Protein AF-A0A382KTA9-F1 (afdb_monomer_lite)

Secondary structure (DSSP, 8-state):
-----TT--SSSGGGGGGG-------S--GGGS-GGGSTT-TT----EETTEE-

Structure (mmCIF, N/CA/C/O backbone):
data_AF-A0A382KTA9-F1
#
_entry.id   AF-A0A382KTA9-F1
#
loop_
_atom_site.group_PDB
_atom_site.id
_atom_site.type_symbol
_atom_site.label_atom_id
_atom_site.label_alt_id
_atom_site.label_comp_id
_atom_site.label_asym_id
_atom_site.label_entity_id
_atom_site.label_seq_id
_atom_site.pdbx_PDB_ins_code
_atom_site.Cartn_x
_atom_site.Cartn_y
_atom_site.Cartn_z
_atom_site.occupancy
_atom_site.B_iso_or_equiv
_atom_site.auth_seq_id
_atom_site.auth_comp_id
_atom_site.auth_asym_id
_atom_site.auth_atom_id
_atom_site.pdbx_PDB_model_num
ATOM 1 N N . PRO A 1 1 ? 11.995 -3.644 -27.576 1.00 46.22 1 PRO A N 1
ATOM 2 C CA . PRO A 1 1 ? 11.749 -2.241 -27.178 1.00 46.22 1 PRO A CA 1
ATOM 3 C C . PRO A 1 1 ? 10.495 -2.142 -26.300 1.00 46.22 1 PRO A C 1
ATOM 5 O O . PRO A 1 1 ? 9.399 -2.454 -26.757 1.00 46.22 1 PRO A O 1
ATOM 8 N N . ALA A 1 2 ? 10.651 -1.763 -25.029 1.00 59.12 2 ALA A N 1
ATOM 9 C CA . ALA A 1 2 ? 9.524 -1.217 -24.286 1.00 59.12 2 ALA A CA 1
ATOM 10 C C . ALA A 1 2 ? 9.211 0.118 -24.963 1.00 59.12 2 ALA A C 1
ATOM 12 O O . ALA A 1 2 ? 9.924 1.090 -24.740 1.00 59.12 2 ALA A O 1
ATOM 13 N N . THR A 1 3 ? 8.263 0.136 -25.899 1.00 52.09 3 THR A N 1
ATOM 14 C CA . THR A 1 3 ? 7.903 1.349 -26.643 1.00 52.09 3 THR A CA 1
ATOM 15 C C . THR A 1 3 ? 7.037 2.229 -25.737 1.00 52.09 3 THR A C 1
ATOM 17 O O . THR A 1 3 ? 5.822 2.297 -25.857 1.00 52.09 3 THR A O 1
ATOM 20 N N . THR A 1 4 ? 7.733 2.768 -24.738 1.00 55.53 4 THR A N 1
ATOM 21 C CA . THR A 1 4 ? 7.573 3.976 -23.932 1.00 55.53 4 THR A CA 1
ATOM 22 C C . THR A 1 4 ? 6.153 4.506 -23.726 1.00 55.53 4 THR A C 1
ATOM 24 O O . THR A 1 4 ? 5.796 5.552 -24.258 1.00 55.53 4 THR A O 1
ATOM 27 N N . ASP A 1 5 ? 5.383 3.884 -22.830 1.00 60.66 5 ASP A N 1
ATOM 28 C CA . ASP A 1 5 ? 4.622 4.710 -21.887 1.00 60.66 5 ASP A CA 1
ATOM 29 C C . ASP A 1 5 ? 5.578 5.039 -20.737 1.00 60.66 5 ASP A C 1
ATOM 31 O O . ASP A 1 5 ? 5.951 4.147 -19.976 1.00 60.66 5 ASP A O 1
ATOM 35 N N . GLY A 1 6 ? 5.999 6.302 -20.612 1.00 64.75 6 GLY A N 1
ATOM 36 C CA . GLY A 1 6 ? 6.902 6.743 -19.539 1.00 64.75 6 GLY A CA 1
ATOM 37 C C . GLY A 1 6 ? 6.345 6.515 -18.127 1.00 64.75 6 GLY A C 1
ATOM 38 O O . GLY A 1 6 ? 7.083 6.624 -17.152 1.00 64.75 6 GLY A O 1
ATOM 39 N N . ARG A 1 7 ? 5.058 6.170 -18.003 1.00 73.88 7 ARG A N 1
ATOM 40 C CA . ARG A 1 7 ? 4.416 5.805 -16.738 1.00 73.88 7 ARG A CA 1
ATOM 41 C C . ARG A 1 7 ? 4.705 4.366 -16.292 1.00 73.88 7 ARG A C 1
ATOM 43 O O . ARG A 1 7 ? 4.398 4.041 -15.149 1.00 73.88 7 ARG A O 1
ATOM 50 N N . SER A 1 8 ? 5.259 3.491 -17.145 1.00 84.56 8 SER A N 1
ATOM 51 C CA . SER A 1 8 ? 5.495 2.081 -16.790 1.00 84.56 8 SER A CA 1
ATOM 52 C C . SER A 1 8 ? 6.754 1.462 -17.417 1.00 84.56 8 SER A C 1
ATOM 54 O O . SER A 1 8 ? 7.317 1.971 -18.378 1.00 84.56 8 SER A O 1
ATOM 56 N N . THR A 1 9 ? 7.201 0.328 -16.871 1.00 86.31 9 THR A N 1
ATOM 57 C CA . THR A 1 9 ? 8.332 -0.460 -17.392 1.00 86.31 9 THR A CA 1
ATOM 58 C C . THR A 1 9 ? 7.942 -1.930 -17.556 1.00 86.31 9 THR A C 1
ATOM 60 O O . THR A 1 9 ? 7.106 -2.451 -16.813 1.00 86.31 9 THR A O 1
ATOM 63 N N . SER A 1 10 ? 8.541 -2.625 -18.529 1.00 87.50 10 SER A N 1
ATOM 64 C CA . SER A 1 10 ? 8.369 -4.072 -18.713 1.00 87.50 10 SER A CA 1
ATOM 65 C C . SER A 1 10 ? 9.319 -4.915 -17.854 1.00 87.50 10 SER A C 1
ATOM 67 O O . SER A 1 10 ? 9.056 -6.101 -17.680 1.00 87.50 10 SER A O 1
ATOM 69 N N . VAL A 1 11 ? 10.398 -4.325 -17.319 1.00 90.88 11 VAL A N 1
ATOM 70 C CA . VAL A 1 11 ? 11.441 -5.003 -16.523 1.00 90.88 11 VAL A CA 1
ATOM 71 C C . VAL A 1 11 ? 11.794 -4.169 -15.282 1.00 90.88 11 VAL A C 1
ATOM 73 O O . VAL A 1 11 ? 11.735 -2.940 -15.316 1.00 90.88 11 VAL A O 1
ATOM 76 N N . GLY A 1 12 ? 12.171 -4.837 -14.189 1.00 90.69 12 GLY A N 1
ATOM 77 C CA . GLY A 1 12 ? 12.432 -4.225 -12.881 1.00 90.69 12 GLY A CA 1
ATOM 78 C C . GLY A 1 12 ? 11.216 -4.289 -11.953 1.00 90.69 12 GLY A C 1
ATOM 79 O O . GLY A 1 12 ? 10.105 -4.590 -12.387 1.00 90.69 12 GLY A O 1
ATOM 80 N N . THR A 1 13 ? 11.412 -4.011 -10.662 1.00 92.69 13 THR A N 1
ATOM 81 C CA . THR A 1 13 ? 10.367 -4.172 -9.628 1.00 92.69 13 THR A CA 1
ATOM 82 C C . THR A 1 13 ? 9.115 -3.334 -9.899 1.00 92.69 13 THR A C 1
ATOM 84 O O . THR A 1 13 ? 8.007 -3.786 -9.629 1.00 92.69 13 THR A O 1
ATOM 87 N N . GLY A 1 14 ? 9.259 -2.162 -10.526 1.00 91.62 14 GLY A N 1
ATOM 88 C CA . GLY A 1 14 ? 8.132 -1.307 -10.918 1.00 91.62 14 GLY A CA 1
ATOM 89 C C . GLY A 1 14 ? 7.206 -1.899 -11.990 1.00 91.62 14 GLY A C 1
ATOM 90 O O . GLY A 1 14 ? 6.089 -1.413 -12.157 1.00 91.62 14 GLY A O 1
ATOM 91 N N . ALA A 1 15 ? 7.610 -2.961 -12.700 1.00 93.19 15 ALA A N 1
ATOM 92 C CA . ALA A 1 15 ? 6.797 -3.568 -13.755 1.00 93.19 15 ALA A CA 1
ATOM 93 C C . ALA A 1 15 ? 5.502 -4.216 -13.234 1.00 93.19 15 ALA A C 1
ATOM 95 O O . ALA A 1 15 ? 4.542 -4.339 -13.997 1.00 93.19 15 ALA A O 1
ATOM 96 N N . ILE A 1 16 ? 5.463 -4.594 -11.948 1.00 94.56 16 ILE A N 1
ATOM 97 C CA . ILE A 1 16 ? 4.290 -5.205 -11.302 1.00 94.56 16 ILE A CA 1
ATOM 98 C C . ILE A 1 16 ? 3.060 -4.286 -11.359 1.00 94.56 16 ILE A C 1
ATOM 100 O O . ILE A 1 16 ? 1.937 -4.754 -11.536 1.00 94.56 16 ILE A O 1
ATOM 104 N N . LEU A 1 17 ? 3.270 -2.965 -11.303 1.00 93.31 17 LEU A N 1
ATOM 105 C CA . LEU A 1 17 ? 2.196 -1.972 -11.243 1.00 93.31 17 LEU A CA 1
ATOM 106 C C . LEU A 1 17 ? 1.363 -1.899 -12.530 1.00 93.31 17 LEU A C 1
ATOM 108 O O . LEU A 1 17 ? 0.249 -1.388 -12.495 1.00 93.31 17 LEU A O 1
ATOM 112 N N . ARG A 1 18 ? 1.838 -2.467 -13.650 1.00 93.56 18 ARG A N 1
ATOM 113 C CA . ARG A 1 18 ? 1.063 -2.561 -14.903 1.00 93.56 18 ARG A CA 1
ATOM 114 C C . ARG A 1 18 ? -0.203 -3.409 -14.772 1.00 93.56 18 ARG A C 1
ATOM 116 O O . ARG A 1 18 ? -1.098 -3.289 -15.604 1.00 93.56 18 ARG A O 1
ATOM 123 N N . PHE A 1 19 ? -0.270 -4.262 -13.752 1.00 94.44 19 PHE A N 1
ATOM 124 C CA . PHE A 1 19 ? -1.373 -5.195 -13.527 1.00 94.44 19 PHE A CA 1
ATOM 125 C C . PHE A 1 19 ? -2.211 -4.850 -12.288 1.00 94.44 19 PHE A C 1
ATOM 127 O O . PHE A 1 19 ? -3.156 -5.569 -11.976 1.00 94.44 19 PHE A O 1
ATOM 134 N N . ALA A 1 20 ? -1.890 -3.755 -11.593 1.00 94.31 20 ALA A N 1
ATOM 135 C CA . ALA A 1 20 ? -2.591 -3.305 -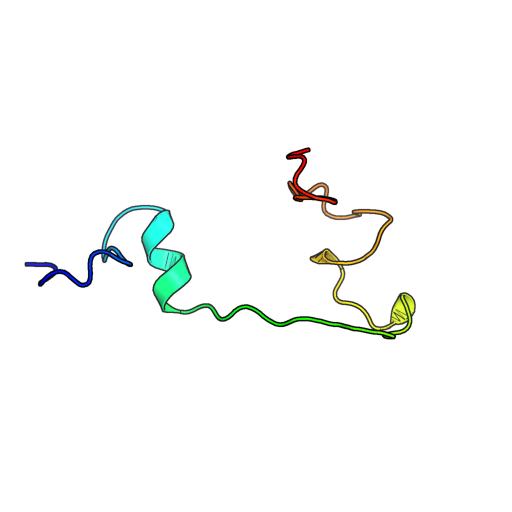10.395 1.00 94.31 20 ALA A CA 1
ATOM 136 C C . ALA A 1 20 ? -3.424 -2.045 -10.676 1.00 94.31 20 ALA A C 1
ATOM 138 O O . ALA A 1 20 ? -3.116 -1.261 -11.575 1.00 94.31 20 ALA A O 1
ATOM 139 N N . ARG A 1 21 ? -4.480 -1.827 -9.884 1.00 95.62 21 ARG A N 1
ATOM 140 C CA . ARG A 1 21 ? -5.272 -0.589 -9.896 1.00 95.62 21 ARG A CA 1
ATOM 141 C C . ARG A 1 21 ? -5.527 -0.112 -8.464 1.00 95.62 21 ARG A C 1
ATOM 143 O O . ARG A 1 21 ? -5.865 -0.947 -7.628 1.00 95.62 21 ARG A O 1
ATOM 150 N N . PRO A 1 22 ? -5.372 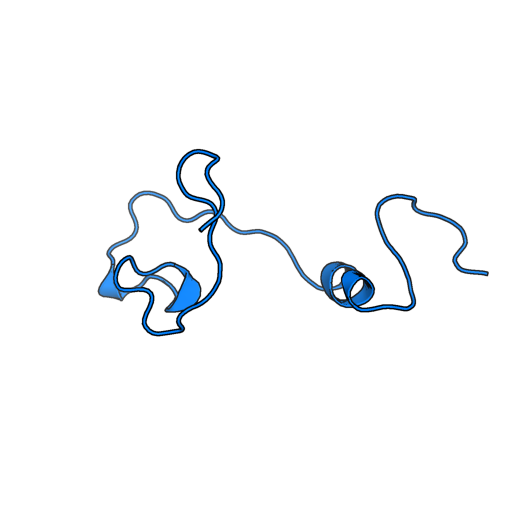1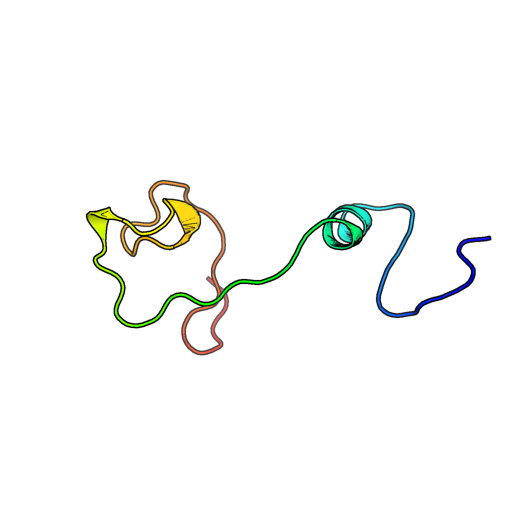.191 -8.169 1.00 95.44 22 PRO A N 1
ATOM 151 C CA . PRO A 1 22 ? -5.673 1.724 -6.846 1.00 95.44 22 PRO A CA 1
ATOM 152 C C . PRO A 1 22 ? -7.186 1.728 -6.591 1.00 95.44 22 PRO A C 1
ATOM 154 O O . PRO A 1 22 ? -7.976 1.970 -7.505 1.00 95.44 22 PRO A O 1
ATOM 157 N N . VAL A 1 23 ? -7.576 1.492 -5.338 1.00 96.62 23 VAL A N 1
ATOM 158 C CA . VAL A 1 23 ? -8.966 1.539 -4.861 1.00 96.62 23 VAL A CA 1
ATOM 159 C C . VAL A 1 23 ? -9.003 2.323 -3.552 1.00 96.62 23 VAL A C 1
ATOM 161 O O . VAL A 1 23 ? -8.145 2.123 -2.693 1.00 96.62 23 VAL A O 1
ATOM 164 N N . CYS A 1 24 ? -9.996 3.200 -3.401 1.00 96.38 24 CYS A N 1
ATOM 165 C CA . CYS A 1 24 ? -10.213 3.984 -2.186 1.00 96.38 24 CYS A CA 1
ATOM 166 C C . CYS A 1 24 ? -11.413 3.436 -1.407 1.00 96.38 24 CYS A C 1
ATOM 168 O O . CYS A 1 24 ? -12.465 3.183 -1.993 1.00 96.38 24 CYS A O 1
ATOM 170 N N . TYR A 1 25 ? -11.269 3.315 -0.087 1.00 96.38 25 TYR A N 1
ATOM 171 C CA . TYR A 1 25 ? -12.333 2.896 0.826 1.00 96.38 25 TYR A CA 1
ATOM 172 C C . TYR A 1 25 ? -12.676 4.063 1.755 1.00 96.38 25 TYR A C 1
ATOM 174 O O . TYR A 1 25 ? -11.796 4.583 2.436 1.00 96.38 25 TYR A O 1
ATOM 182 N N . GLN A 1 26 ? -13.941 4.487 1.784 1.00 96.00 26 GLN A N 1
ATOM 183 C CA . GLN A 1 26 ? -14.412 5.599 2.616 1.00 96.00 26 GLN A CA 1
ATOM 184 C C . GLN A 1 26 ? -15.645 5.172 3.412 1.00 96.00 26 GLN A C 1
ATOM 186 O O . GLN A 1 26 ? -16.563 4.578 2.852 1.00 96.00 26 GLN A O 1
ATOM 191 N N . GLY A 1 27 ? -15.664 5.470 4.716 1.00 94.94 27 GLY A N 1
ATOM 192 C CA . GLY A 1 27 ? -16.772 5.090 5.602 1.00 94.94 27 GLY A CA 1
ATOM 193 C C . GLY A 1 27 ? -16.945 3.575 5.770 1.00 94.94 27 GLY A C 1
ATOM 194 O O . GLY A 1 27 ? -18.025 3.119 6.136 1.00 94.94 27 GLY A O 1
ATOM 195 N N . PHE A 1 28 ? -15.908 2.789 5.468 1.00 94.00 28 PHE A N 1
ATOM 196 C CA . PHE A 1 28 ? -15.933 1.336 5.608 1.00 94.00 28 PHE A CA 1
ATOM 197 C C . PHE A 1 28 ? -15.661 0.922 7.061 1.00 94.00 28 PHE A C 1
ATOM 199 O O . PHE A 1 28 ? -14.757 1.479 7.683 1.00 94.00 28 PHE A O 1
ATOM 206 N N . PRO A 1 29 ? -16.393 -0.066 7.605 1.00 95.38 29 PRO A N 1
ATOM 207 C CA . PRO A 1 29 ? -16.103 -0.597 8.932 1.00 95.38 29 PRO A CA 1
ATOM 208 C C . PRO A 1 29 ? -14.764 -1.347 8.933 1.00 95.38 29 PRO A C 1
ATOM 210 O O . PRO A 1 29 ? -14.487 -2.120 8.013 1.00 95.38 29 PRO A O 1
ATOM 213 N N . THR A 1 30 ? -13.969 -1.164 9.991 1.00 93.06 30 THR A N 1
ATOM 214 C CA . THR A 1 30 ? -12.602 -1.704 10.120 1.00 93.06 30 THR A CA 1
ATOM 215 C C . THR A 1 30 ? -12.528 -3.216 9.919 1.00 93.06 30 THR A C 1
ATOM 217 O O . THR A 1 30 ? -11.630 -3.709 9.243 1.00 93.06 30 THR A O 1
ATOM 220 N N . GLU A 1 31 ? -13.510 -3.961 10.428 1.00 94.19 31 GLU A N 1
ATOM 221 C CA . GLU A 1 31 ? -13.580 -5.426 10.312 1.00 94.19 31 GLU A CA 1
ATOM 222 C C . GLU A 1 31 ? -13.689 -5.925 8.862 1.00 94.19 31 GLU A C 1
ATOM 224 O O . GLU A 1 31 ? -13.339 -7.06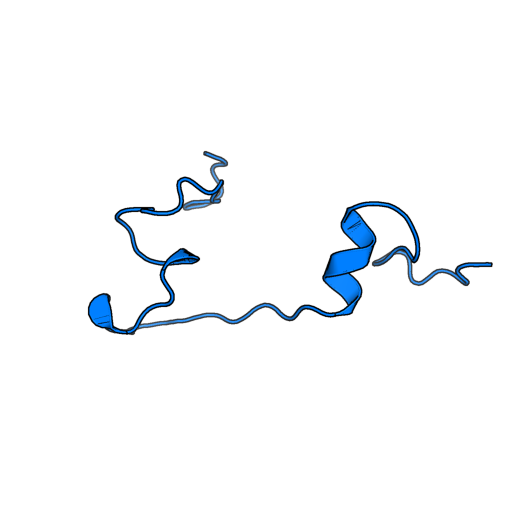7 8.578 1.00 94.19 31 GLU A O 1
ATOM 229 N N . ARG A 1 32 ? -14.177 -5.080 7.941 1.00 94.31 32 ARG A N 1
ATOM 230 C CA . ARG A 1 32 ? -14.337 -5.410 6.515 1.00 94.31 32 ARG A CA 1
ATOM 231 C C . ARG A 1 32 ? -13.286 -4.764 5.621 1.00 94.31 32 ARG A C 1
ATOM 233 O O . ARG A 1 32 ? -13.325 -4.977 4.409 1.00 94.31 32 ARG A O 1
ATOM 240 N N . LEU A 1 33 ? -12.390 -3.953 6.178 1.00 96.50 33 LEU A N 1
ATOM 241 C CA . LEU A 1 33 ? -11.261 -3.442 5.415 1.00 96.50 33 LEU A CA 1
ATOM 242 C C . LEU A 1 33 ? -10.286 -4.588 5.104 1.00 96.50 33 LEU A C 1
ATOM 244 O O . LEU A 1 33 ? -10.114 -5.487 5.932 1.00 96.50 33 LEU A O 1
ATOM 248 N N . PRO A 1 34 ? -9.618 -4.547 3.939 1.00 95.56 34 PRO A N 1
ATOM 249 C CA . PRO A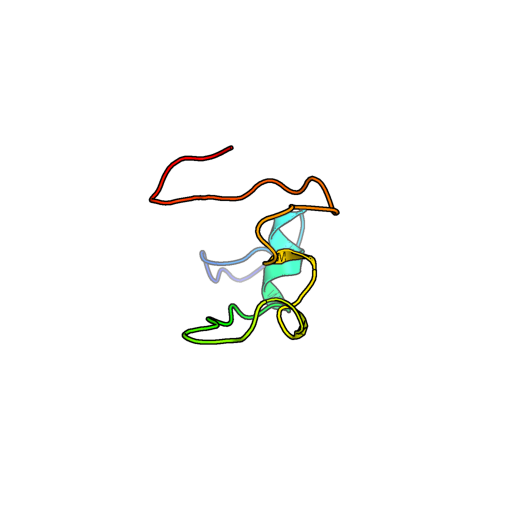 1 34 ? -8.451 -5.382 3.683 1.00 95.56 34 PRO A CA 1
ATOM 250 C C . PRO A 1 34 ? -7.403 -5.217 4.793 1.00 95.56 34 PRO A C 1
ATOM 252 O O . PRO A 1 34 ? -7.236 -4.114 5.321 1.00 95.56 34 PRO A O 1
ATOM 255 N N . GLU A 1 35 ? -6.683 -6.290 5.133 1.00 96.38 35 GLU A N 1
ATOM 256 C CA . GLU A 1 35 ? -5.670 -6.286 6.205 1.00 96.38 35 GLU A CA 1
ATOM 257 C C . GLU A 1 35 ? -4.596 -5.207 5.991 1.00 96.38 35 GLU A C 1
ATOM 259 O O . GLU A 1 35 ? -4.104 -4.608 6.945 1.00 96.38 35 GLU A O 1
ATOM 264 N N . GLU A 1 36 ? -4.275 -4.896 4.734 1.00 94.88 36 GLU A N 1
ATOM 265 C CA . GLU A 1 36 ? -3.303 -3.873 4.343 1.00 94.88 36 GLU A CA 1
ATOM 266 C C . GLU A 1 36 ? -3.731 -2.450 4.748 1.00 94.88 36 GLU A C 1
ATOM 268 O O . GLU A 1 36 ? -2.886 -1.561 4.888 1.00 94.88 36 GLU A O 1
ATOM 273 N N . LEU A 1 37 ? -5.037 -2.220 4.919 1.00 95.75 37 LEU A N 1
ATOM 274 C CA . LEU A 1 37 ? -5.621 -0.909 5.211 1.00 95.75 37 LEU A CA 1
ATOM 275 C C . LEU A 1 37 ? -6.060 -0.744 6.670 1.00 95.75 37 LEU A C 1
ATOM 277 O O . LEU A 1 37 ? -6.429 0.364 7.051 1.00 95.75 37 LEU A O 1
ATOM 281 N N . LYS A 1 38 ? -6.016 -1.799 7.493 1.00 95.56 38 LYS A N 1
ATOM 282 C CA . LYS A 1 38 ? -6.381 -1.710 8.916 1.00 95.56 38 LYS A CA 1
ATOM 283 C C . LYS A 1 38 ? -5.337 -0.930 9.715 1.00 95.56 38 LYS A C 1
ATOM 285 O O . LYS A 1 38 ? -4.133 -1.096 9.508 1.00 95.56 38 LYS A O 1
ATOM 290 N N . ASP A 1 39 ? -5.782 -0.114 10.670 1.00 93.44 39 ASP A N 1
ATOM 291 C CA . ASP A 1 39 ? -4.909 0.791 11.438 1.00 93.44 39 ASP A CA 1
ATOM 292 C C . ASP A 1 39 ? -3.780 0.060 12.174 1.00 93.44 39 ASP A C 1
ATOM 294 O O . ASP A 1 39 ? -2.633 0.515 12.126 1.00 93.44 39 ASP A O 1
ATOM 298 N N . GLU A 1 40 ? -4.089 -1.113 12.738 1.00 94.88 40 GLU A N 1
ATOM 299 C CA . GLU A 1 40 ? -3.172 -2.017 13.453 1.00 94.88 40 GLU A CA 1
ATOM 300 C C . GLU A 1 40 ? -1.904 -2.364 12.657 1.00 94.88 40 GLU A C 1
ATOM 302 O O . GLU A 1 40 ? -0.866 -2.641 13.252 1.00 94.88 40 GLU A O 1
ATOM 307 N N . ASN A 1 41 ? -1.967 -2.318 11.318 1.00 94.75 41 ASN A N 1
ATOM 308 C CA . ASN A 1 41 ? -0.869 -2.683 10.421 1.00 94.75 41 ASN A CA 1
ATOM 309 C C . ASN A 1 41 ? -0.271 -4.056 10.734 1.00 94.75 41 ASN A C 1
ATOM 311 O O . ASN A 1 41 ? 0.950 -4.204 10.807 1.00 94.75 41 ASN A O 1
ATOM 315 N N . SER A 1 42 ? -1.114 -5.072 10.896 1.00 94.62 42 SER A N 1
ATOM 316 C CA . SER A 1 42 ? -0.679 -6.431 11.242 1.00 94.62 42 SER A CA 1
ATOM 317 C C . SER A 1 42 ? 0.324 -7.024 10.240 1.00 94.62 42 SER A C 1
ATOM 319 O O . SER A 1 42 ? 1.066 -7.943 10.574 1.00 94.62 42 SER A O 1
ATOM 321 N N . LEU A 1 43 ? 0.391 -6.473 9.023 1.00 96.38 43 LEU A N 1
ATOM 322 C CA . LEU A 1 43 ? 1.342 -6.857 7.977 1.00 96.38 43 LEU A CA 1
ATOM 323 C C . LEU A 1 43 ? 2.685 -6.106 8.040 1.00 96.38 43 LEU A C 1
ATOM 325 O O . LEU A 1 43 ? 3.607 -6.454 7.305 1.00 96.38 43 LEU A O 1
ATOM 329 N N . GLY A 1 44 ? 2.810 -5.066 8.869 1.00 95.62 44 GLY A N 1
ATOM 330 C CA . GLY A 1 44 ? 4.037 -4.279 9.021 1.00 95.62 44 GLY A CA 1
ATOM 331 C C . GLY A 1 44 ? 4.498 -3.582 7.736 1.00 95.62 44 GLY A C 1
ATOM 332 O O . GLY A 1 44 ? 5.691 -3.338 7.555 1.00 95.62 44 GLY A O 1
ATOM 333 N N . ILE A 1 45 ? 3.577 -3.286 6.813 1.00 96.25 45 ILE A N 1
ATOM 334 C CA . ILE A 1 45 ? 3.914 -2.687 5.518 1.00 96.25 45 ILE A CA 1
ATOM 335 C C . ILE A 1 45 ? 4.143 -1.180 5.645 1.00 96.25 45 ILE A C 1
ATOM 337 O O . ILE A 1 45 ? 3.587 -0.511 6.520 1.00 96.25 45 ILE A O 1
ATOM 341 N N . LYS A 1 46 ? 4.952 -0.631 4.733 1.00 96.50 46 LYS A N 1
ATOM 342 C CA . LYS A 1 46 ? 5.175 0.816 4.631 1.00 96.50 46 LYS A CA 1
ATOM 343 C C . LYS A 1 46 ? 3.923 1.499 4.102 1.00 96.50 46 LYS A C 1
ATOM 345 O O . LYS A 1 46 ? 3.390 1.102 3.067 1.00 96.50 46 LYS A O 1
ATOM 350 N N . ARG A 1 47 ? 3.489 2.553 4.789 1.00 95.81 47 ARG A N 1
ATOM 351 C CA . ARG A 1 47 ? 2.292 3.326 4.447 1.00 95.81 47 ARG A CA 1
ATOM 352 C C . ARG A 1 47 ? 2.623 4.810 4.437 1.00 95.81 47 ARG A C 1
ATOM 354 O O . ARG A 1 47 ? 3.529 5.258 5.136 1.00 95.81 47 ARG A O 1
ATOM 361 N N . VAL A 1 48 ? 1.884 5.555 3.625 1.00 96.38 48 VAL A N 1
ATOM 362 C CA . VAL A 1 48 ? 1.919 7.016 3.645 1.00 96.38 48 VAL A CA 1
ATOM 363 C C . VAL A 1 48 ? 0.670 7.493 4.361 1.00 96.38 48 VAL A C 1
ATOM 365 O O . VAL A 1 48 ? -0.434 7.214 3.899 1.00 96.38 48 VAL A O 1
ATOM 368 N N . VAL A 1 49 ? 0.842 8.198 5.474 1.00 95.94 49 VAL A N 1
ATOM 369 C CA . VAL A 1 49 ? -0.263 8.724 6.282 1.00 95.94 49 VAL A CA 1
ATOM 370 C C . VAL A 1 49 ? -0.154 10.240 6.273 1.00 95.94 49 VAL A C 1
ATOM 372 O O . VAL A 1 49 ? 0.883 10.786 6.626 1.00 95.94 49 VAL A O 1
ATOM 375 N N . ASN A 1 50 ? -1.193 10.928 5.795 1.00 95.94 50 ASN A N 1
ATOM 376 C CA . ASN A 1 50 ? -1.219 12.395 5.685 1.00 95.94 50 ASN A CA 1
ATOM 377 C C . ASN A 1 50 ? -0.016 13.006 4.930 1.00 95.94 50 ASN A C 1
ATOM 379 O O . ASN A 1 50 ? 0.382 14.135 5.190 1.00 95.94 50 ASN A O 1
ATOM 383 N N . GLY A 1 51 ? 0.560 12.265 3.977 1.00 95.50 51 GLY A N 1
ATOM 384 C CA . GLY A 1 51 ? 1.728 12.692 3.197 1.00 95.50 51 GLY A CA 1
A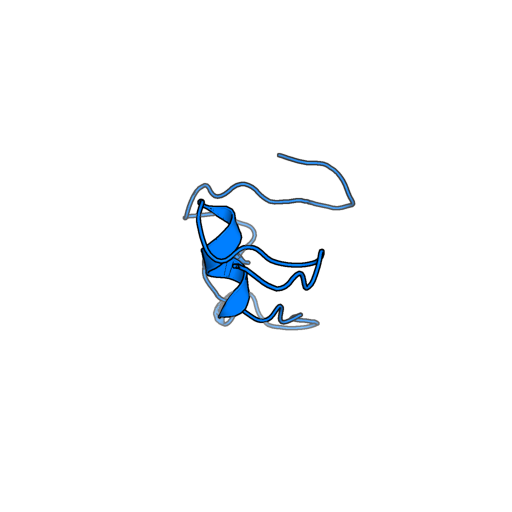TOM 385 C C . GLY A 1 51 ? 3.085 12.307 3.797 1.00 95.50 51 GLY A C 1
ATOM 386 O O . GLY A 1 51 ? 4.095 12.407 3.101 1.00 95.50 51 GLY A O 1
ATOM 387 N N . GLU A 1 52 ? 3.125 11.792 5.026 1.00 95.19 52 GLU A N 1
ATOM 388 C CA . GLU A 1 52 ? 4.351 11.339 5.686 1.00 95.19 52 GLU A CA 1
ATOM 389 C C . GLU A 1 52 ? 4.610 9.855 5.409 1.00 95.19 52 GLU A C 1
ATOM 391 O O . GLU A 1 52 ? 3.704 9.023 5.487 1.00 95.19 52 GLU A O 1
ATOM 396 N N . ARG A 1 53 ? 5.853 9.515 5.049 1.00 88.50 53 ARG A N 1
ATOM 397 C CA . ARG A 1 53 ? 6.284 8.131 4.799 1.00 88.50 53 ARG A CA 1
ATOM 398 C C . ARG A 1 53 ? 6.765 7.512 6.112 1.00 88.50 53 ARG A C 1
ATOM 400 O O . ARG A 1 53 ? 7.741 8.012 6.667 1.00 88.50 53 ARG A O 1
ATOM 407 N N . GLY A 1 54 ? 6.090 6.452 6.565 1.00 75.69 54 GLY A N 1
ATOM 408 C CA . GLY A 1 54 ? 6.543 5.605 7.677 1.00 75.69 54 GLY A CA 1
ATOM 409 C C . GLY A 1 54 ? 7.603 4.579 7.290 1.00 75.69 54 GLY A C 1
ATOM 410 O O . GLY A 1 54 ? 7.911 4.429 6.080 1.00 75.69 54 GLY A O 1
#

Sequence (54 aa):
PATTDGRSTSVGTGAILRFARPVCYQGFPTERLPEELKDENSLGIKRVVNGERG

pLDDT: mean 89.23, std 12.59, range [46.22, 96.62]

Foldseek 3Di:
DPPDPVCEDCDDPRNVCVPDDDDDDDPDDLVPDDCCPHPVNPVVDWDQDPNDTD

Organism: NCBI:txid408172

InterPro domains:
  IPR016162 Aldehyde dehydrogenase, N-terminal [G3DSA:3.40.605.10] (1-53)

Radius of gyration: 15.22 Å; chains: 1; bounding box: 29×20×41 Å